Protein AF-A0A6B3L5R9-F1 (afdb_monomer_lite)

Sequence (125 aa):
MPRRRPAKDRDPRRSYGRSTKNMHDWREKVDNHTYRLIQAWRETGRWFYRTCEIPKGRAANEGFPRVWTDHDPADLSVTQLEVLREKIFGKYQRRRLPWEHVEEVDALITAAKERDAQTSSDEEE

pLDDT: mean 72.99, std 15.57, range [40.03, 90.12]

Organism: NCBI:txid2707525

Secondary structure (DSSP, 8-state):
---PPP-----TTS-TTS-GGGEEEEEEEEETTEEEEEEEEEETTEEEEEEEEEESSGGGTTT----EEEE-GGGS-HHHHHHHHHHHHHHHHTTSS-THHHHHHHHHHHHHHHHHHHHTTSS--

Foldseek 3Di:
DDDDDPPPDPDPPPPPPDDCLFKDWDWDDPDPFKIKIKIWGDDPNAIWIKIWIATHDCCNVPCPPGDIDIDHLLPDALVVLVVVLVVVVVCVVVVSDDPVVNVVSVVSSVSNVVVVVVVVVVPPD

Radius of gyration: 18.76 Å; chains: 1; bounding box: 46×42×56 Å

Structure (mmCIF, N/CA/C/O backbone):
data_AF-A0A6B3L5R9-F1
#
_entry.id   AF-A0A6B3L5R9-F1
#
loop_
_atom_site.group_PDB
_atom_site.id
_atom_site.type_symbol
_atom_site.label_atom_id
_atom_site.label_alt_id
_atom_site.label_comp_id
_atom_site.label_asym_id
_atom_site.label_entity_id
_atom_site.label_seq_id
_atom_site.pdbx_PDB_ins_code
_atom_site.Cartn_x
_atom_site.Cartn_y
_atom_site.Cartn_z
_atom_site.occupancy
_atom_site.B_iso_or_equiv
_atom_site.auth_seq_id
_atom_site.auth_comp_id
_atom_site.auth_asym_id
_atom_site.auth_atom_id
_atom_site.pdbx_PDB_model_num
ATOM 1 N N . MET A 1 1 ? -25.283 24.773 -38.391 1.00 44.66 1 MET A N 1
ATOM 2 C CA . MET A 1 1 ? -25.208 23.295 -38.312 1.00 44.66 1 MET A CA 1
ATOM 3 C C . MET A 1 1 ? -24.081 22.892 -37.364 1.00 44.66 1 MET A C 1
ATOM 5 O O . MET A 1 1 ? -22.940 23.238 -37.655 1.00 44.66 1 MET A O 1
ATOM 9 N N . PRO A 1 2 ? -24.348 22.246 -36.215 1.00 43.66 2 PRO A N 1
ATOM 10 C C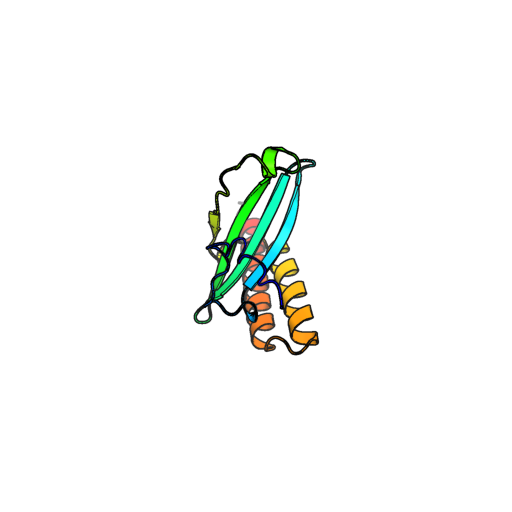A . PRO A 1 2 ? -23.291 21.884 -35.273 1.00 43.66 2 PRO A CA 1
ATOM 11 C C . PRO A 1 2 ? -22.540 20.636 -35.760 1.00 43.66 2 PRO A C 1
ATOM 13 O O . PRO A 1 2 ? -23.127 19.572 -35.957 1.00 43.66 2 PRO A O 1
ATOM 16 N N . ARG A 1 3 ? -21.226 20.770 -35.967 1.00 48.91 3 ARG A N 1
ATOM 17 C CA . ARG A 1 3 ? -20.333 19.667 -36.346 1.00 48.91 3 ARG A CA 1
ATOM 18 C C . ARG A 1 3 ? -20.195 18.699 -35.165 1.00 48.91 3 ARG A C 1
ATOM 20 O O . ARG A 1 3 ? -19.572 19.033 -34.159 1.00 48.91 3 ARG A O 1
ATOM 27 N N . ARG A 1 4 ? -20.778 17.500 -35.285 1.00 48.81 4 ARG A N 1
ATOM 28 C CA . ARG A 1 4 ? -20.563 16.390 -34.344 1.00 48.81 4 ARG A CA 1
ATOM 29 C C . ARG A 1 4 ? -19.084 15.993 -34.395 1.00 48.81 4 ARG A C 1
ATOM 31 O O . ARG A 1 4 ? -18.595 15.590 -35.446 1.00 48.81 4 ARG A O 1
ATOM 38 N N . ARG A 1 5 ? -18.360 16.147 -33.282 1.00 49.62 5 ARG A N 1
ATOM 39 C CA . ARG A 1 5 ? -16.981 15.650 -33.158 1.00 49.62 5 ARG A CA 1
ATOM 40 C C . ARG A 1 5 ? -16.995 14.114 -33.249 1.00 49.62 5 ARG A C 1
ATOM 42 O O . ARG A 1 5 ? -17.862 13.505 -32.622 1.00 49.62 5 ARG A O 1
ATOM 49 N N . PRO A 1 6 ? -16.067 13.484 -33.988 1.00 45.66 6 PRO A N 1
ATOM 50 C CA . PRO A 1 6 ? -15.963 12.031 -34.022 1.00 45.66 6 PRO A CA 1
ATOM 51 C C . PRO A 1 6 ? -15.551 11.509 -32.641 1.00 45.66 6 PRO A C 1
ATOM 53 O O . PRO A 1 6 ? -14.663 12.066 -31.992 1.00 45.66 6 PRO A O 1
ATOM 56 N N . ALA A 1 7 ? -16.232 10.454 -32.191 1.00 50.94 7 ALA A N 1
ATOM 57 C CA . ALA A 1 7 ? -15.955 9.737 -30.953 1.00 50.94 7 ALA A CA 1
ATOM 58 C C . ALA A 1 7 ? -14.588 9.045 -31.063 1.00 50.94 7 ALA A C 1
ATOM 60 O O . ALA A 1 7 ? -14.487 7.907 -31.507 1.00 50.94 7 ALA A O 1
ATOM 61 N N . LYS A 1 8 ? -13.526 9.775 -30.721 1.00 44.62 8 LYS A N 1
ATOM 62 C CA . LYS A 1 8 ? -12.16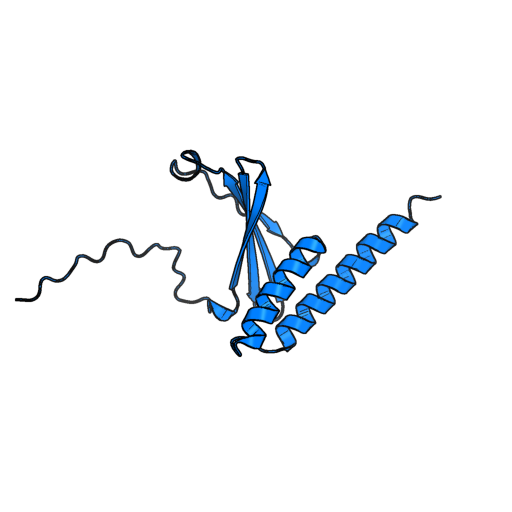0 9.261 -30.698 1.00 44.62 8 LYS A CA 1
ATOM 63 C C . LYS A 1 8 ? -11.963 8.461 -29.409 1.00 44.62 8 LYS A C 1
ATOM 65 O O . LYS A 1 8 ? -12.171 9.000 -28.324 1.00 44.62 8 LYS A O 1
ATOM 70 N N . ASP A 1 9 ? -11.621 7.188 -29.572 1.00 43.59 9 ASP A N 1
ATOM 71 C CA . ASP A 1 9 ? -11.016 6.309 -28.569 1.00 43.59 9 ASP A CA 1
ATOM 72 C C . ASP A 1 9 ? -11.715 6.259 -27.202 1.00 43.59 9 ASP A C 1
ATOM 74 O O . ASP A 1 9 ? -11.276 6.837 -26.204 1.00 43.59 9 ASP A O 1
ATOM 78 N N . ARG A 1 10 ? -12.790 5.464 -27.121 1.00 41.88 10 ARG A N 1
ATOM 79 C CA . ARG A 1 10 ? -13.130 4.811 -25.852 1.00 41.88 10 ARG A CA 1
ATOM 80 C C . ARG A 1 10 ? -12.044 3.774 -25.575 1.00 41.88 10 ARG A C 1
ATOM 82 O O . ARG A 1 10 ? -12.138 2.649 -26.049 1.00 41.88 10 ARG A O 1
ATOM 89 N N . ASP A 1 11 ? -11.021 4.180 -24.829 1.00 45.44 11 ASP A N 1
ATOM 90 C CA . ASP A 1 11 ? -10.035 3.267 -24.252 1.00 45.44 11 ASP A CA 1
ATOM 91 C C . ASP A 1 11 ? -10.786 2.115 -23.545 1.00 45.44 11 ASP A C 1
ATOM 93 O O . ASP A 1 11 ? -11.554 2.387 -22.611 1.00 45.44 11 ASP A O 1
ATOM 97 N N . PRO A 1 12 ? -10.605 0.846 -23.959 1.00 44.25 12 PRO A N 1
ATOM 98 C CA . PRO A 1 12 ? -11.266 -0.302 -23.336 1.00 44.25 12 PRO A CA 1
ATOM 99 C C . PRO A 1 12 ? -10.878 -0.487 -21.859 1.00 44.25 12 PRO A C 1
ATOM 101 O O . PRO A 1 12 ? -11.509 -1.264 -21.148 1.00 44.25 12 PRO A O 1
ATOM 104 N N . ARG A 1 13 ? -9.878 0.252 -21.358 1.00 47.59 13 ARG A N 1
ATOM 105 C CA . ARG A 1 13 ? -9.480 0.268 -19.943 1.00 47.59 13 ARG A CA 1
ATOM 106 C C . ARG A 1 13 ? -10.243 1.282 -19.097 1.00 47.59 13 ARG A C 1
ATOM 108 O O . ARG A 1 13 ? -10.056 1.314 -17.881 1.00 47.59 13 ARG A O 1
ATOM 115 N N . ARG A 1 14 ? -11.116 2.102 -19.691 1.00 44.25 14 ARG A N 1
ATOM 116 C CA . ARG A 1 14 ? -12.060 2.928 -18.932 1.00 44.25 14 ARG A CA 1
ATOM 117 C C . ARG A 1 14 ? -13.203 2.025 -18.475 1.00 44.25 14 ARG A C 1
ATOM 119 O O . ARG A 1 14 ? -14.276 2.011 -19.071 1.00 44.25 14 ARG A O 1
ATOM 126 N N . SER A 1 15 ? -12.935 1.229 -17.444 1.00 40.88 15 SER A N 1
ATOM 127 C CA . SER A 1 15 ? -13.912 0.369 -16.786 1.00 40.88 15 SER A CA 1
ATOM 128 C C . SER A 1 15 ? -15.068 1.217 -16.248 1.00 40.88 15 SER A C 1
ATOM 130 O O . SER A 1 15 ? -15.046 1.747 -15.139 1.00 40.88 15 SER A O 1
ATOM 132 N N . TYR A 1 16 ? -16.116 1.356 -17.055 1.00 40.03 16 TYR A N 1
ATOM 133 C CA . TYR A 1 16 ? -17.436 1.742 -16.583 1.00 40.03 16 TYR A CA 1
ATOM 134 C C . TYR A 1 16 ? -17.949 0.589 -15.707 1.00 40.03 16 TYR A C 1
ATOM 136 O O . TYR A 1 16 ? -18.572 -0.339 -16.206 1.00 40.03 16 TYR A O 1
ATOM 144 N N . GLY A 1 17 ? -17.597 0.596 -14.418 1.00 42.41 17 GLY A N 1
ATOM 145 C CA . GLY A 1 17 ? -18.088 -0.400 -13.460 1.00 42.41 17 GLY A CA 1
ATOM 146 C C . GLY A 1 17 ? -17.343 -0.471 -12.126 1.00 42.41 17 GLY A C 1
ATOM 147 O O . GLY A 1 17 ? -17.976 -0.724 -11.107 1.00 42.41 17 GLY A O 1
ATOM 148 N N . ARG A 1 18 ? -16.032 -0.186 -12.069 1.00 47.31 18 ARG A N 1
ATOM 149 C CA . ARG A 1 18 ? -15.325 -0.086 -10.777 1.00 47.31 18 ARG A CA 1
ATOM 150 C C . ARG A 1 18 ? -15.388 1.356 -10.288 1.00 47.31 18 ARG A C 1
ATOM 152 O O . ARG A 1 18 ? -14.877 2.258 -10.947 1.00 47.31 18 ARG A O 1
ATOM 159 N N . SER A 1 19 ? -16.027 1.585 -9.141 1.00 48.50 19 SER A N 1
ATOM 160 C CA . SER A 1 19 ? -16.042 2.897 -8.488 1.00 48.50 19 SER A CA 1
ATOM 161 C C . SER A 1 19 ? -14.603 3.390 -8.304 1.00 48.50 19 SER A C 1
ATOM 163 O O . SER A 1 19 ? -13.854 2.861 -7.484 1.00 48.50 19 SER A O 1
ATOM 165 N N . THR A 1 20 ? -14.209 4.424 -9.053 1.00 56.12 20 THR A N 1
ATOM 166 C CA . THR A 1 20 ? -12.881 5.072 -8.974 1.00 56.12 20 THR A CA 1
ATOM 167 C C . THR A 1 20 ? -12.571 5.625 -7.580 1.00 56.12 20 THR A C 1
ATOM 169 O O . THR A 1 20 ? -11.439 6.002 -7.283 1.00 56.12 20 THR A O 1
ATOM 172 N N . LYS A 1 21 ? -13.579 5.660 -6.704 1.00 61.97 21 LYS A N 1
ATOM 173 C CA . LYS A 1 21 ? -13.474 6.015 -5.293 1.00 61.97 21 LYS A CA 1
ATOM 174 C C . LYS A 1 21 ? -12.541 5.056 -4.541 1.00 61.97 21 LYS A C 1
ATOM 176 O O . LYS A 1 21 ? -11.686 5.541 -3.805 1.00 61.97 21 LYS A O 1
ATOM 181 N N . ASN A 1 22 ? -12.638 3.754 -4.829 1.00 70.62 22 ASN A N 1
ATOM 182 C CA . ASN A 1 22 ? -11.931 2.677 -4.124 1.00 70.62 22 ASN A CA 1
ATOM 183 C C . ASN A 1 22 ? -10.624 2.251 -4.802 1.00 70.62 22 ASN A C 1
ATOM 185 O O . ASN A 1 22 ? -9.993 1.314 -4.335 1.00 70.62 22 ASN A O 1
ATOM 189 N N . MET A 1 23 ? -10.237 2.894 -5.908 1.00 80.44 23 MET A N 1
ATOM 190 C CA . MET A 1 23 ? -8.988 2.613 -6.615 1.00 80.44 23 MET A CA 1
ATOM 191 C C . MET A 1 23 ? -8.001 3.763 -6.390 1.00 80.44 23 MET A C 1
ATOM 193 O O . MET A 1 23 ? -8.365 4.946 -6.425 1.00 80.44 23 MET A O 1
ATOM 197 N N . HIS A 1 24 ? -6.759 3.407 -6.099 1.00 82.69 24 HIS A N 1
ATOM 198 C CA . HIS A 1 24 ? -5.690 4.314 -5.714 1.00 82.69 24 HIS A CA 1
ATOM 199 C C . HIS A 1 24 ? -4.419 3.895 -6.434 1.00 82.69 24 HIS A C 1
ATOM 201 O O . HIS A 1 24 ? -3.860 2.849 -6.134 1.00 82.69 24 HIS A O 1
ATOM 207 N N . ASP A 1 25 ? -3.960 4.705 -7.377 1.00 84.44 25 ASP A N 1
ATOM 208 C CA . ASP A 1 25 ? -2.711 4.479 -8.085 1.00 84.44 25 ASP A CA 1
ATOM 209 C C . ASP A 1 25 ? -1.665 5.547 -7.746 1.00 84.44 25 ASP A C 1
ATOM 211 O O . ASP A 1 25 ? -1.966 6.725 -7.519 1.00 84.44 25 ASP A O 1
ATOM 215 N N . TRP A 1 26 ? -0.407 5.126 -7.667 1.00 84.31 26 TRP A N 1
ATOM 216 C CA . TRP A 1 26 ? 0.735 6.016 -7.502 1.00 84.31 26 TRP A CA 1
ATOM 217 C C . TRP A 1 26 ? 1.981 5.450 -8.156 1.00 84.31 26 TRP A C 1
ATOM 219 O O . TRP A 1 26 ? 2.041 4.280 -8.512 1.00 84.31 26 TRP A O 1
ATOM 229 N N . ARG A 1 27 ? 2.964 6.318 -8.380 1.00 83.75 27 ARG A N 1
ATOM 230 C CA . ARG A 1 27 ? 4.221 5.953 -9.025 1.00 83.75 27 ARG A CA 1
ATOM 231 C C . ARG A 1 27 ? 5.351 6.151 -8.039 1.00 83.75 27 ARG A C 1
ATOM 233 O O . ARG A 1 27 ? 5.487 7.239 -7.487 1.00 83.75 27 ARG A O 1
ATOM 240 N N . GLU A 1 28 ? 6.164 5.125 -7.890 1.00 82.00 28 GLU A N 1
ATOM 241 C CA . GLU A 1 28 ? 7.432 5.165 -7.179 1.00 82.00 28 GLU A CA 1
ATOM 242 C C . GLU A 1 28 ? 8.571 5.205 -8.190 1.00 82.00 28 GLU A C 1
ATOM 244 O O . GLU A 1 28 ? 8.513 4.578 -9.250 1.00 82.00 28 GLU A O 1
ATOM 249 N N . LYS A 1 29 ? 9.602 5.997 -7.897 1.00 81.25 29 LYS A N 1
ATOM 250 C CA . LYS A 1 29 ? 10.823 6.017 -8.698 1.00 81.25 29 LYS A CA 1
ATOM 251 C C . LYS A 1 29 ? 11.724 4.910 -8.157 1.00 81.25 29 LYS A C 1
ATOM 253 O O . LYS A 1 29 ? 12.235 5.052 -7.055 1.00 81.25 29 LYS A O 1
ATOM 258 N N . VAL A 1 30 ? 11.888 3.834 -8.921 1.00 78.38 30 VAL A N 1
ATOM 259 C CA . VAL A 1 30 ? 12.803 2.740 -8.557 1.00 78.38 30 VAL A CA 1
ATOM 260 C C . VAL A 1 30 ? 14.201 3.041 -9.081 1.00 78.38 30 VAL A C 1
ATOM 262 O O . VAL A 1 30 ? 15.175 2.854 -8.367 1.00 78.38 30 VAL A O 1
ATOM 265 N N . ASP A 1 31 ? 14.297 3.591 -10.295 1.00 78.25 31 ASP A N 1
ATOM 266 C CA . ASP A 1 31 ? 15.573 3.951 -10.914 1.00 78.25 31 ASP A CA 1
ATOM 267 C C . ASP A 1 31 ? 15.447 5.234 -11.764 1.00 78.25 31 ASP A C 1
ATOM 269 O O . ASP A 1 31 ? 14.354 5.763 -11.999 1.00 78.25 31 ASP A O 1
ATOM 273 N N . ASN A 1 32 ? 16.568 5.783 -12.237 1.00 69.38 32 ASN A N 1
ATOM 274 C CA . ASN A 1 32 ? 16.620 6.994 -13.055 1.00 69.38 32 ASN A CA 1
ATOM 275 C C . ASN A 1 32 ? 15.781 6.890 -14.334 1.00 69.38 32 ASN A C 1
ATOM 277 O O . ASN A 1 32 ? 15.236 7.906 -14.794 1.00 69.38 32 ASN A O 1
ATOM 281 N N . HIS A 1 33 ? 15.620 5.665 -14.840 1.00 71.00 33 HIS A N 1
ATOM 282 C CA . HIS A 1 33 ? 14.859 5.347 -16.039 1.00 71.00 33 HIS A CA 1
ATOM 283 C C . HIS A 1 33 ? 13.682 4.389 -15.808 1.00 71.00 33 HIS A C 1
ATOM 285 O O . HIS A 1 33 ? 13.072 3.986 -16.791 1.00 71.00 33 HIS A O 1
ATOM 291 N N . THR A 1 34 ? 13.299 4.073 -14.565 1.00 77.50 34 THR A N 1
ATOM 292 C CA . THR A 1 34 ? 12.197 3.129 -14.294 1.00 77.50 34 THR A CA 1
ATOM 293 C C . THR A 1 34 ? 11.310 3.612 -13.152 1.00 77.50 34 THR A C 1
ATOM 295 O O . THR A 1 34 ? 11.777 3.961 -12.065 1.00 77.50 34 THR A O 1
ATOM 298 N N . TYR A 1 35 ? 10.003 3.618 -13.400 1.00 82.44 35 TYR A N 1
ATOM 299 C CA . TYR A 1 35 ? 8.975 3.857 -12.396 1.00 82.44 35 TYR A CA 1
ATOM 300 C C . TYR A 1 35 ? 8.247 2.560 -12.077 1.00 82.44 35 TYR A C 1
ATOM 302 O O . TYR A 1 35 ? 7.898 1.805 -12.977 1.00 82.44 35 TYR A O 1
ATOM 310 N N . ARG A 1 36 ? 7.922 2.345 -10.810 1.00 83.88 36 ARG A N 1
ATOM 311 C CA . ARG A 1 36 ? 6.985 1.310 -10.385 1.00 83.88 36 ARG A CA 1
ATOM 312 C C . ARG A 1 36 ? 5.626 1.956 -10.172 1.00 83.88 36 ARG A C 1
ATOM 314 O O . ARG A 1 36 ? 5.458 2.812 -9.310 1.00 83.88 36 ARG A O 1
ATOM 321 N N . LEU A 1 37 ? 4.664 1.612 -11.017 1.00 84.00 37 LEU A N 1
ATOM 322 C CA . LEU A 1 37 ? 3.268 1.981 -10.844 1.00 84.00 37 LEU A CA 1
ATOM 323 C C . LEU A 1 37 ? 2.638 0.989 -9.878 1.00 84.00 37 LEU A C 1
ATOM 325 O O . LEU A 1 37 ? 2.576 -0.201 -10.164 1.00 84.00 37 LEU A O 1
ATOM 329 N N . ILE A 1 38 ? 2.149 1.489 -8.759 1.00 85.75 38 ILE A N 1
ATOM 330 C CA . ILE A 1 38 ? 1.450 0.701 -7.757 1.00 85.75 38 ILE A CA 1
ATOM 331 C C . ILE A 1 38 ? -0.013 1.085 -7.833 1.00 85.75 38 ILE A C 1
ATOM 333 O O . ILE A 1 38 ? -0.356 2.265 -7.945 1.00 85.75 38 ILE A O 1
ATOM 337 N N . GLN A 1 39 ? -0.879 0.086 -7.809 1.00 86.19 39 GLN A N 1
ATOM 338 C CA . GLN A 1 39 ? -2.308 0.282 -7.747 1.00 86.19 39 GLN A CA 1
ATOM 339 C C . GLN A 1 39 ? -2.892 -0.565 -6.627 1.00 86.19 39 GLN A C 1
ATOM 341 O O . GLN A 1 39 ? -2.801 -1.787 -6.654 1.00 86.19 39 GLN A O 1
ATOM 346 N N . ALA A 1 40 ? -3.533 0.112 -5.685 1.00 86.38 40 ALA A N 1
ATOM 347 C CA . ALA A 1 40 ? -4.315 -0.485 -4.622 1.00 86.38 40 ALA A CA 1
ATOM 348 C C . ALA A 1 40 ? -5.803 -0.294 -4.913 1.00 86.38 40 ALA A C 1
ATOM 350 O O . ALA A 1 40 ? -6.236 0.786 -5.338 1.00 86.38 40 ALA A O 1
ATOM 351 N N . TRP A 1 41 ? -6.608 -1.320 -4.671 1.00 86.25 41 TRP A N 1
ATOM 352 C CA . TRP A 1 41 ? -8.055 -1.181 -4.674 1.00 86.25 41 TRP A CA 1
ATOM 353 C C . TRP A 1 41 ? -8.708 -2.005 -3.579 1.00 86.25 41 TRP A C 1
ATOM 355 O O . TRP A 1 41 ? -8.179 -3.023 -3.149 1.00 86.25 41 TRP A O 1
ATOM 365 N N . ARG A 1 42 ? -9.884 -1.554 -3.146 1.00 82.31 42 ARG A N 1
ATOM 366 C CA . ARG A 1 42 ? -10.706 -2.270 -2.171 1.00 82.31 42 ARG A CA 1
ATOM 367 C C . ARG A 1 42 ? -11.886 -2.942 -2.858 1.00 82.31 42 ARG A C 1
ATOM 369 O O . ARG A 1 42 ? -12.683 -2.272 -3.524 1.00 82.31 42 ARG A O 1
ATOM 376 N N . GLU A 1 43 ? -12.021 -4.245 -2.658 1.00 81.69 43 GLU A N 1
ATOM 377 C CA . GLU A 1 43 ? -13.097 -5.077 -3.196 1.00 81.69 43 GLU A CA 1
ATOM 378 C C . GLU A 1 43 ? -13.595 -6.027 -2.098 1.00 81.69 43 GLU A C 1
ATOM 380 O O . GLU A 1 43 ? -12.808 -6.673 -1.417 1.00 81.69 43 GLU A O 1
ATOM 385 N N . THR A 1 44 ? -14.911 -6.044 -1.858 1.00 75.75 44 THR A N 1
ATOM 386 C CA . THR A 1 44 ? -15.567 -6.933 -0.871 1.00 75.75 44 THR A CA 1
ATOM 387 C C . THR A 1 44 ? -14.919 -6.921 0.529 1.00 75.75 44 THR A C 1
ATOM 389 O O . THR A 1 44 ? -14.777 -7.952 1.174 1.00 75.75 44 THR A O 1
ATOM 392 N N . GLY A 1 45 ? -14.495 -5.743 1.004 1.00 77.00 45 GLY A N 1
ATOM 393 C CA . GLY A 1 45 ? -13.881 -5.584 2.332 1.00 77.00 45 GLY A CA 1
ATOM 394 C C . GLY A 1 45 ? -12.423 -6.042 2.431 1.00 77.00 45 GLY A C 1
ATOM 395 O O . GLY A 1 45 ? -11.872 -6.062 3.524 1.00 77.00 45 GLY A O 1
ATOM 396 N N . ARG A 1 46 ? -11.788 -6.393 1.308 1.00 79.75 46 ARG A N 1
ATOM 397 C CA . ARG A 1 46 ? -10.360 -6.712 1.238 1.00 79.75 46 ARG A CA 1
ATOM 398 C C . ARG A 1 46 ? -9.633 -5.715 0.354 1.00 79.75 46 ARG A C 1
ATOM 400 O O . ARG A 1 46 ? -10.188 -5.209 -0.627 1.00 79.75 46 ARG A O 1
ATOM 407 N N . TRP A 1 47 ? -8.391 -5.434 0.720 1.00 83.31 47 TRP A N 1
ATOM 408 C CA . TRP A 1 47 ? -7.472 -4.696 -0.129 1.00 83.31 47 TRP A CA 1
ATOM 409 C C . TRP A 1 47 ? -6.836 -5.647 -1.134 1.00 83.31 47 TRP A C 1
ATOM 411 O O . TRP A 1 47 ? -6.689 -6.835 -0.878 1.00 83.31 47 TRP A O 1
ATOM 421 N N . PHE A 1 48 ? -6.507 -5.118 -2.298 1.00 84.62 48 PHE A N 1
ATOM 422 C CA . PHE A 1 48 ? -5.801 -5.817 -3.353 1.00 84.62 48 PHE A CA 1
ATOM 423 C C . PHE A 1 48 ? -4.781 -4.865 -3.938 1.00 84.62 48 PHE A C 1
ATOM 425 O O . PHE A 1 48 ? -5.039 -3.659 -4.060 1.00 84.62 48 PHE A O 1
ATOM 432 N N . TYR A 1 49 ? -3.639 -5.416 -4.320 1.00 85.88 49 TYR A N 1
ATOM 433 C CA . TYR A 1 49 ? -2.524 -4.639 -4.809 1.00 85.88 49 TYR A CA 1
ATOM 434 C C . TYR A 1 49 ? -1.990 -5.243 -6.080 1.00 85.88 49 TYR A C 1
ATOM 436 O O . TYR A 1 49 ? -1.942 -6.455 -6.259 1.00 85.88 49 TYR A O 1
ATOM 444 N N . ARG A 1 50 ? -1.561 -4.362 -6.970 1.00 86.19 50 ARG A N 1
ATOM 445 C CA . ARG A 1 50 ? -0.805 -4.759 -8.138 1.00 86.19 50 ARG A CA 1
ATOM 446 C C . ARG A 1 50 ? 0.252 -3.737 -8.455 1.00 86.19 50 ARG A C 1
ATOM 448 O O . ARG A 1 50 ? 0.020 -2.528 -8.361 1.00 86.19 50 ARG A O 1
ATOM 455 N N . THR A 1 51 ? 1.405 -4.223 -8.867 1.00 83.75 51 THR A N 1
ATOM 456 C CA . THR A 1 51 ? 2.521 -3.387 -9.283 1.00 83.75 51 THR A CA 1
ATOM 457 C C . THR A 1 51 ? 2.824 -3.634 -10.745 1.00 83.75 51 THR A C 1
ATOM 459 O O . THR A 1 51 ? 2.774 -4.765 -11.210 1.00 83.75 51 THR A O 1
ATOM 462 N N . CYS A 1 52 ? 3.169 -2.584 -11.468 1.00 81.25 52 CYS A N 1
ATOM 463 C CA . CYS A 1 52 ? 3.640 -2.659 -12.839 1.00 81.25 52 CYS A CA 1
ATOM 464 C C . CYS A 1 52 ? 4.887 -1.799 -12.956 1.00 81.25 52 CYS A C 1
ATOM 466 O O . CYS A 1 52 ? 4.866 -0.616 -12.618 1.00 81.25 52 CYS A O 1
ATOM 468 N N . GLU A 1 53 ? 5.966 -2.366 -13.472 1.00 81.25 53 GLU A N 1
ATOM 469 C CA . GLU A 1 53 ? 7.155 -1.587 -13.795 1.00 81.25 53 GLU A CA 1
ATOM 470 C C . GLU A 1 53 ? 6.979 -0.921 -15.159 1.00 81.25 53 GLU A C 1
ATOM 472 O O . GLU A 1 53 ? 6.450 -1.504 -16.107 1.00 81.25 53 GLU A O 1
ATOM 477 N N . ILE A 1 54 ? 7.345 0.354 -15.233 1.00 77.25 54 ILE A N 1
ATOM 478 C CA . ILE A 1 54 ? 7.169 1.204 -16.402 1.00 77.25 54 ILE A CA 1
ATOM 479 C C . ILE A 1 54 ? 8.498 1.911 -16.668 1.00 77.25 54 ILE A C 1
ATOM 481 O O . ILE A 1 54 ? 8.925 2.734 -15.849 1.00 77.25 54 ILE A O 1
ATOM 485 N N . PRO A 1 55 ? 9.143 1.666 -17.819 1.00 74.50 55 PRO A N 1
ATOM 486 C CA . PRO A 1 55 ? 10.328 2.417 -18.197 1.00 74.50 55 PRO A CA 1
ATOM 487 C C . PRO A 1 55 ? 9.971 3.888 -18.462 1.00 74.50 55 PRO A C 1
ATOM 489 O O . PRO A 1 55 ? 8.891 4.229 -18.942 1.00 74.50 55 PRO A O 1
ATOM 492 N N . LYS A 1 56 ? 10.892 4.793 -18.155 1.00 66.44 56 LYS A N 1
ATOM 493 C CA . LYS A 1 56 ? 10.813 6.234 -18.398 1.00 66.44 56 LYS A CA 1
ATOM 494 C C . LYS A 1 56 ? 11.440 6.546 -19.754 1.00 66.44 56 LYS A C 1
ATOM 496 O O . LYS A 1 56 ? 12.617 6.282 -19.971 1.00 66.44 56 LYS A O 1
ATOM 501 N N . GLY A 1 57 ? 10.686 7.197 -20.639 1.00 64.25 57 GLY A N 1
ATOM 502 C CA . GLY A 1 57 ? 11.187 7.693 -21.927 1.00 64.25 57 GLY A CA 1
ATOM 503 C C . GLY A 1 57 ? 10.427 7.125 -23.124 1.00 64.25 57 GLY A C 1
ATOM 504 O O . GLY A 1 57 ? 9.276 6.714 -22.985 1.00 64.25 57 GLY A O 1
ATOM 505 N N . ARG A 1 58 ? 11.058 7.109 -24.310 1.00 52.44 58 ARG A N 1
ATOM 506 C CA . ARG A 1 58 ? 10.430 6.615 -25.556 1.00 52.44 58 ARG A CA 1
ATOM 507 C C . ARG A 1 58 ? 9.987 5.150 -25.472 1.00 52.44 58 ARG A C 1
ATOM 509 O O . ARG A 1 58 ? 8.961 4.819 -26.052 1.00 52.44 58 ARG A O 1
ATOM 516 N N . ALA A 1 59 ? 10.672 4.330 -24.673 1.00 53.44 59 ALA A N 1
ATOM 517 C CA . ALA A 1 59 ? 10.302 2.935 -24.424 1.00 53.44 59 ALA A CA 1
ATOM 518 C C . ALA A 1 59 ? 8.891 2.778 -23.817 1.00 53.44 59 ALA A C 1
ATOM 520 O O . ALA A 1 59 ? 8.220 1.787 -24.080 1.00 53.44 59 ALA A O 1
ATOM 521 N N . ALA A 1 60 ? 8.385 3.773 -23.072 1.00 55.25 60 ALA A N 1
ATOM 522 C CA . ALA A 1 60 ? 7.007 3.764 -22.569 1.00 55.25 60 ALA A CA 1
ATOM 523 C C . ALA A 1 60 ? 5.952 3.904 -23.685 1.00 55.25 60 ALA A C 1
ATOM 525 O O . ALA A 1 60 ? 4.811 3.475 -23.507 1.00 55.25 60 ALA A O 1
ATOM 526 N N . ASN A 1 61 ? 6.321 4.534 -24.808 1.00 52.31 61 ASN A N 1
ATOM 527 C CA . ASN A 1 61 ? 5.448 4.770 -25.961 1.00 52.31 61 ASN A CA 1
ATOM 528 C C . ASN A 1 61 ? 5.488 3.623 -26.984 1.00 52.31 61 ASN A C 1
ATOM 530 O O . ASN A 1 61 ? 4.524 3.461 -27.724 1.00 52.31 61 ASN A O 1
ATOM 534 N N . GLU A 1 62 ? 6.545 2.806 -27.009 1.00 56.00 62 GLU A N 1
ATOM 535 C CA . GLU A 1 62 ? 6.730 1.705 -27.976 1.00 56.00 62 GLU A CA 1
ATOM 536 C C . GLU A 1 62 ? 6.045 0.387 -27.569 1.00 56.00 62 GLU A C 1
ATOM 538 O O . GLU A 1 62 ? 6.459 -0.698 -27.959 1.00 56.00 62 GLU A O 1
ATOM 543 N N . GLY A 1 63 ? 4.948 0.459 -26.811 1.00 54.62 63 GLY A N 1
ATOM 544 C CA . GLY A 1 63 ? 4.135 -0.728 -26.530 1.00 54.62 63 GLY A CA 1
ATOM 545 C C . GLY A 1 63 ? 4.781 -1.711 -25.554 1.00 54.62 63 GLY A C 1
ATOM 546 O O . GLY A 1 63 ? 4.502 -2.905 -25.633 1.00 54.62 63 GLY A O 1
ATOM 547 N N . PHE A 1 64 ? 5.606 -1.219 -24.621 1.00 59.56 64 PHE A N 1
ATOM 548 C CA . PHE A 1 64 ? 6.159 -2.051 -23.553 1.00 59.56 64 PHE A CA 1
ATOM 549 C C . PHE A 1 64 ? 5.026 -2.830 -22.859 1.00 59.56 64 PHE A C 1
ATOM 551 O O . PHE A 1 64 ? 4.038 -2.208 -22.432 1.00 59.56 64 PHE A O 1
ATOM 558 N N . PRO A 1 65 ? 5.120 -4.170 -22.763 1.00 61.41 65 PRO A N 1
ATOM 559 C CA . PRO A 1 65 ? 4.091 -4.963 -22.117 1.00 61.41 65 PRO A CA 1
ATOM 560 C C . PRO A 1 65 ? 4.021 -4.537 -20.653 1.00 61.41 65 PRO A C 1
ATOM 562 O O . PRO A 1 65 ? 4.982 -4.659 -19.898 1.00 61.41 65 PRO A O 1
ATOM 565 N N . ARG A 1 66 ? 2.875 -3.980 -20.254 1.00 69.12 66 ARG A N 1
ATOM 566 C CA . ARG A 1 66 ? 2.596 -3.672 -18.851 1.00 69.12 66 ARG A CA 1
ATOM 567 C C . ARG A 1 66 ? 2.353 -4.987 -18.134 1.00 69.12 66 ARG A C 1
ATOM 569 O O . ARG A 1 66 ? 1.223 -5.477 -18.122 1.00 69.12 66 ARG A O 1
ATOM 576 N N . VAL A 1 67 ? 3.421 -5.567 -17.604 1.00 76.88 67 VAL A N 1
ATOM 577 C CA . VAL A 1 67 ? 3.336 -6.755 -16.765 1.00 76.88 67 VAL A CA 1
ATOM 578 C C . VAL A 1 67 ? 2.869 -6.290 -15.395 1.00 76.88 67 VAL A C 1
ATOM 580 O O . VAL A 1 67 ? 3.586 -5.592 -14.680 1.00 76.88 67 VAL A O 1
ATOM 583 N N . TRP A 1 68 ? 1.616 -6.606 -15.089 1.00 79.75 68 TRP A N 1
ATOM 584 C CA . TRP A 1 68 ? 1.062 -6.406 -13.762 1.00 79.75 68 TRP A CA 1
ATOM 585 C C . TRP A 1 68 ? 1.365 -7.644 -12.937 1.00 79.75 68 TRP A C 1
ATOM 587 O O . TRP A 1 68 ? 1.021 -8.752 -13.340 1.00 79.75 68 TRP A O 1
ATOM 597 N N . THR A 1 69 ? 1.992 -7.428 -11.795 1.00 82.19 69 THR A N 1
ATOM 598 C CA . THR A 1 69 ? 2.158 -8.437 -10.759 1.00 82.19 69 THR A CA 1
ATOM 599 C C . THR A 1 69 ? 1.131 -8.133 -9.688 1.00 82.19 69 THR A C 1
ATOM 601 O O . THR A 1 69 ? 1.174 -7.049 -9.099 1.00 82.19 69 THR A O 1
ATOM 604 N N . ASP A 1 70 ? 0.184 -9.042 -9.491 1.00 82.50 70 ASP A N 1
ATOM 605 C CA . ASP A 1 70 ? -0.759 -8.968 -8.381 1.00 82.50 70 ASP A CA 1
ATOM 606 C C . ASP A 1 70 ? -0.051 -9.461 -7.114 1.00 82.50 70 ASP A C 1
ATOM 608 O O . ASP A 1 70 ? 0.669 -10.458 -7.151 1.00 82.50 70 ASP A O 1
ATOM 612 N N . HIS A 1 71 ? -0.233 -8.736 -6.015 1.00 78.19 71 HIS A N 1
ATOM 613 C CA . HIS A 1 71 ? 0.360 -9.040 -4.714 1.00 78.19 71 HIS A CA 1
ATOM 614 C C . HIS A 1 71 ? -0.744 -9.183 -3.677 1.00 78.19 71 HIS A C 1
ATOM 616 O O . HIS A 1 71 ? -1.756 -8.468 -3.730 1.00 78.19 71 HIS A O 1
ATOM 622 N N . ASP A 1 72 ? -0.537 -10.082 -2.720 1.00 75.44 72 ASP A N 1
ATOM 623 C CA . ASP A 1 72 ? -1.379 -10.129 -1.532 1.00 75.44 72 ASP A CA 1
ATOM 624 C C . ASP A 1 72 ? -1.121 -8.863 -0.689 1.00 75.44 72 ASP A C 1
ATOM 626 O O . ASP A 1 72 ? 0.025 -8.417 -0.604 1.00 75.44 72 ASP A O 1
ATOM 630 N N . PRO A 1 73 ? -2.142 -8.245 -0.063 1.00 69.94 73 PRO A N 1
ATOM 631 C CA . PRO A 1 73 ? -1.962 -7.198 0.947 1.00 69.94 73 PRO A CA 1
ATOM 632 C C . PRO A 1 73 ? -0.891 -7.483 1.991 1.00 69.94 73 PRO A C 1
ATOM 634 O O . PRO A 1 73 ? -0.251 -6.549 2.474 1.00 69.94 73 PRO A O 1
ATOM 637 N N . ALA A 1 74 ? -0.719 -8.755 2.348 1.00 68.06 74 ALA A N 1
ATOM 638 C CA . ALA A 1 74 ? 0.311 -9.175 3.276 1.00 68.06 74 ALA A CA 1
ATOM 639 C C . ALA A 1 74 ? 1.724 -8.958 2.706 1.00 68.06 74 ALA A C 1
ATOM 641 O O . ALA A 1 74 ? 2.638 -8.667 3.465 1.00 68.06 74 ALA A O 1
ATOM 642 N N . ASP A 1 75 ? 1.942 -9.017 1.399 1.00 69.44 75 ASP A N 1
ATOM 643 C CA . ASP A 1 75 ? 3.294 -8.972 0.825 1.00 69.44 75 ASP A CA 1
ATOM 644 C C . ASP A 1 75 ? 3.820 -7.547 0.595 1.00 69.44 75 ASP A C 1
ATOM 646 O O . ASP A 1 75 ? 4.934 -7.352 0.103 1.00 69.44 75 ASP A O 1
ATOM 650 N N . LEU A 1 76 ? 3.038 -6.520 0.944 1.00 74.00 76 LEU A N 1
ATOM 651 C CA . LEU A 1 76 ? 3.481 -5.139 0.795 1.00 74.00 76 LEU A CA 1
ATOM 652 C C . LEU A 1 76 ? 4.432 -4.719 1.901 1.00 74.00 76 LEU A C 1
ATOM 654 O O . LEU A 1 76 ? 4.188 -4.938 3.087 1.00 74.00 76 LEU A O 1
ATOM 658 N N . SER A 1 77 ? 5.465 -3.988 1.490 1.00 80.81 77 SER A N 1
ATOM 659 C CA . SER A 1 77 ? 6.355 -3.333 2.432 1.00 80.81 77 SER A CA 1
ATOM 660 C C . SER A 1 77 ? 5.610 -2.273 3.241 1.00 80.81 77 SER A C 1
ATOM 662 O O . SER A 1 77 ? 4.716 -1.575 2.743 1.00 80.81 77 SER A O 1
ATOM 664 N N . VAL A 1 78 ? 6.043 -2.097 4.489 1.00 84.00 78 VAL A N 1
ATOM 665 C CA . VAL A 1 78 ? 5.529 -1.068 5.400 1.00 84.00 78 VAL A CA 1
ATOM 666 C C . VAL A 1 78 ? 5.524 0.312 4.734 1.00 84.00 78 VAL A C 1
ATOM 668 O O . VAL A 1 78 ? 4.529 1.031 4.806 1.00 84.00 78 VAL A O 1
ATOM 671 N N . THR A 1 79 ? 6.586 0.659 4.001 1.00 83.75 79 THR A N 1
ATOM 672 C CA . THR A 1 79 ? 6.701 1.945 3.296 1.00 83.75 79 THR A CA 1
ATOM 673 C C . THR A 1 79 ? 5.577 2.157 2.279 1.00 83.75 79 THR A C 1
ATOM 675 O O . THR A 1 79 ? 5.015 3.248 2.190 1.00 83.75 79 THR A O 1
ATOM 678 N N . GLN A 1 80 ? 5.207 1.124 1.517 1.00 83.06 80 GLN A N 1
ATOM 679 C CA . GLN A 1 80 ? 4.133 1.231 0.527 1.00 83.06 80 GLN A CA 1
ATOM 680 C C . GLN A 1 80 ? 2.759 1.367 1.187 1.00 83.06 80 GLN A C 1
ATOM 682 O O . GLN A 1 80 ? 1.908 2.122 0.702 1.00 83.06 80 GLN A O 1
ATOM 687 N N . LEU A 1 81 ? 2.547 0.677 2.309 1.00 85.19 81 LEU A N 1
ATOM 688 C CA . LEU A 1 81 ? 1.322 0.791 3.096 1.00 85.19 81 LEU A CA 1
ATOM 689 C C . LEU A 1 81 ? 1.182 2.184 3.731 1.00 85.19 81 LEU A C 1
ATOM 691 O O . LEU A 1 81 ? 0.093 2.758 3.703 1.00 85.19 81 LEU A O 1
ATOM 695 N N . GLU A 1 82 ? 2.273 2.784 4.210 1.00 88.31 82 GLU A N 1
ATOM 696 C CA . GLU A 1 82 ? 2.280 4.156 4.740 1.00 88.31 82 GLU A CA 1
ATOM 697 C C . GLU A 1 82 ? 1.917 5.195 3.661 1.00 88.31 82 GLU A C 1
ATOM 699 O O . GLU A 1 82 ? 1.087 6.081 3.897 1.00 88.31 82 GLU A O 1
ATOM 704 N N . VAL A 1 83 ? 2.440 5.046 2.436 1.00 88.75 83 VAL A N 1
ATOM 705 C CA . VAL A 1 83 ? 2.062 5.901 1.292 1.00 88.75 83 VAL A CA 1
ATOM 706 C C . VAL A 1 83 ? 0.585 5.726 0.926 1.00 88.75 83 VAL A C 1
ATOM 708 O O . VAL A 1 83 ? -0.111 6.701 0.606 1.00 88.75 83 VAL A O 1
ATOM 711 N N . LEU A 1 84 ? 0.072 4.492 0.967 1.00 86.38 84 LEU A N 1
ATOM 712 C CA . LEU A 1 84 ? -1.349 4.238 0.743 1.00 86.38 84 LEU A CA 1
ATOM 713 C C . LEU A 1 84 ? -2.202 4.933 1.812 1.00 86.38 84 LEU A C 1
ATOM 715 O O . LEU A 1 84 ? -3.179 5.609 1.467 1.00 86.38 84 LEU A O 1
ATOM 719 N N . ARG A 1 85 ? -1.820 4.800 3.085 1.00 89.25 85 ARG A N 1
ATOM 720 C CA . ARG A 1 85 ? -2.503 5.424 4.219 1.00 89.25 85 ARG A CA 1
ATOM 721 C C . ARG A 1 85 ? -2.611 6.930 4.034 1.00 89.25 85 ARG A C 1
ATOM 723 O O . ARG A 1 85 ? -3.706 7.474 4.156 1.00 89.25 85 ARG A O 1
ATOM 730 N N . GLU A 1 86 ? -1.527 7.608 3.661 1.00 90.06 86 GLU A N 1
ATOM 731 C CA . GLU A 1 86 ? -1.539 9.054 3.408 1.00 90.06 86 GLU A CA 1
ATOM 732 C C . GLU A 1 86 ? -2.540 9.436 2.301 1.00 90.06 86 GLU A C 1
ATOM 734 O O . GLU A 1 86 ? -3.335 10.373 2.440 1.00 90.06 86 GLU A O 1
ATOM 739 N N . LYS A 1 87 ? -2.579 8.665 1.209 1.00 86.00 87 LYS A N 1
ATOM 740 C CA . LYS A 1 87 ? -3.515 8.903 0.097 1.00 86.00 87 LYS A CA 1
ATOM 741 C C . LYS A 1 87 ? -4.969 8.698 0.503 1.00 86.00 87 LYS A C 1
ATOM 743 O O . LYS A 1 87 ? -5.833 9.464 0.060 1.00 86.00 87 LYS A O 1
ATOM 748 N N . ILE A 1 88 ? -5.259 7.668 1.295 1.00 86.75 88 ILE A N 1
ATOM 749 C CA . ILE A 1 88 ? -6.608 7.407 1.814 1.00 86.75 88 ILE A CA 1
ATOM 750 C C . ILE A 1 88 ? -6.992 8.499 2.802 1.00 86.75 88 ILE A C 1
ATOM 752 O O . ILE A 1 88 ? -8.066 9.081 2.656 1.00 86.75 88 ILE A O 1
ATOM 756 N N . PHE A 1 89 ? -6.099 8.859 3.721 1.00 88.44 89 PHE A N 1
ATOM 757 C CA . PHE A 1 89 ? -6.308 9.928 4.688 1.00 88.44 89 PHE A CA 1
ATOM 758 C C . PHE A 1 89 ? -6.634 11.258 3.997 1.00 88.44 89 PHE A C 1
ATOM 760 O O . PHE A 1 89 ? -7.628 11.906 4.321 1.00 88.44 89 PHE A O 1
ATOM 767 N N . GLY A 1 90 ? -5.905 11.617 2.936 1.00 88.62 90 GLY A N 1
ATOM 768 C CA . GLY A 1 90 ? -6.211 12.806 2.137 1.00 88.62 90 GLY A CA 1
ATOM 769 C C . GLY A 1 90 ? -7.551 12.732 1.384 1.00 88.62 90 GLY A C 1
ATOM 770 O O . GLY A 1 90 ? -8.151 13.764 1.061 1.00 88.62 90 GLY A O 1
ATOM 771 N N . LYS A 1 91 ? -8.062 11.535 1.062 1.00 85.38 91 LYS A N 1
ATOM 772 C CA . LYS A 1 91 ? -9.426 11.363 0.522 1.00 85.38 91 LYS A CA 1
ATOM 773 C C . LYS A 1 91 ? -10.482 11.425 1.634 1.00 85.38 91 LYS A C 1
ATOM 775 O O . LYS A 1 91 ? -11.530 12.034 1.409 1.00 85.38 91 LYS A O 1
ATOM 780 N N . TYR A 1 92 ? -10.202 10.863 2.808 1.00 87.06 92 TYR A N 1
ATOM 781 C CA . TYR A 1 92 ? -11.038 10.956 4.004 1.00 87.06 92 TYR A CA 1
ATOM 782 C C . TYR A 1 92 ? -11.226 12.413 4.446 1.00 87.06 92 TYR A C 1
ATOM 784 O O . TYR A 1 92 ? -12.360 12.863 4.581 1.00 87.06 92 TYR A O 1
ATOM 792 N N . GLN A 1 93 ? -10.146 13.199 4.529 1.00 89.25 93 GLN A N 1
ATOM 793 C CA . GLN A 1 93 ? -10.203 14.633 4.847 1.00 89.25 93 GLN A CA 1
ATOM 794 C C . GLN A 1 93 ? -11.112 15.413 3.886 1.00 89.25 93 GLN A C 1
ATOM 796 O O . GLN A 1 93 ? -11.839 16.318 4.285 1.00 89.25 93 GLN A O 1
ATOM 801 N N . ARG A 1 94 ? -11.134 15.020 2.607 1.00 86.94 94 ARG A N 1
ATOM 802 C CA . ARG A 1 94 ? -12.028 15.591 1.585 1.00 86.94 94 ARG A CA 1
ATOM 803 C C . ARG A 1 94 ? -13.443 14.995 1.605 1.00 86.94 94 ARG A C 1
ATOM 805 O O . ARG A 1 94 ? -14.198 15.216 0.659 1.00 86.94 94 ARG A O 1
ATOM 812 N N . ARG A 1 95 ? -13.793 14.221 2.640 1.00 84.06 95 ARG A N 1
ATOM 813 C CA . ARG A 1 95 ? -15.060 13.486 2.824 1.00 84.06 95 ARG A CA 1
ATOM 814 C C . ARG A 1 95 ? -15.404 12.561 1.654 1.00 84.06 95 ARG A C 1
ATOM 816 O O . ARG A 1 95 ? -16.568 12.304 1.352 1.00 84.06 95 ARG A O 1
ATOM 823 N N . ARG A 1 96 ? -14.377 12.071 0.954 1.00 82.12 96 ARG A N 1
ATOM 824 C CA . ARG A 1 96 ? -14.518 11.177 -0.201 1.00 82.12 96 ARG A CA 1
ATOM 825 C C . ARG A 1 96 ? -14.380 9.710 0.165 1.00 82.12 96 ARG A C 1
ATOM 827 O O . ARG A 1 96 ? -14.579 8.902 -0.725 1.00 82.12 96 ARG A O 1
ATOM 834 N N . LEU A 1 97 ? -14.046 9.355 1.399 1.00 82.50 97 LEU A N 1
ATOM 835 C CA . LEU A 1 97 ? -13.984 7.974 1.884 1.00 82.50 97 LEU A CA 1
ATOM 836 C C . LEU A 1 97 ? -14.386 7.932 3.366 1.00 82.50 97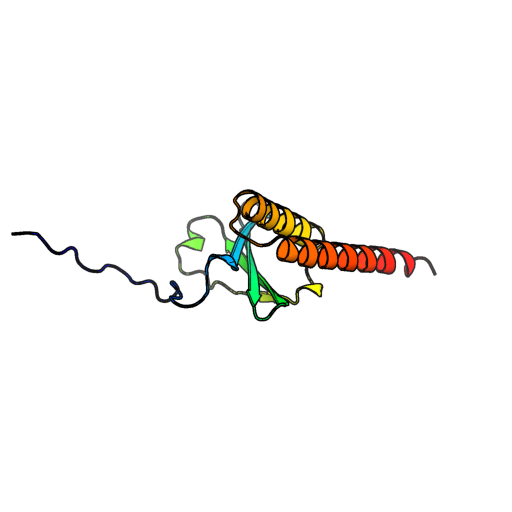 LEU A C 1
ATOM 838 O O . LEU A 1 97 ? -14.236 8.957 4.033 1.00 82.50 97 LEU A O 1
ATOM 842 N N . PRO A 1 98 ? -14.923 6.803 3.861 1.00 86.62 98 PRO A N 1
ATOM 843 C CA . PRO A 1 98 ? -15.144 6.579 5.288 1.00 86.62 98 PRO A CA 1
ATOM 844 C C . PRO A 1 98 ? -13.818 6.407 6.044 1.00 86.62 98 PRO A C 1
ATOM 846 O O . PRO A 1 98 ? -12.798 6.059 5.449 1.00 86.62 98 PRO A O 1
ATOM 849 N N . TRP A 1 99 ? -13.852 6.648 7.358 1.00 86.56 99 TRP A N 1
ATOM 8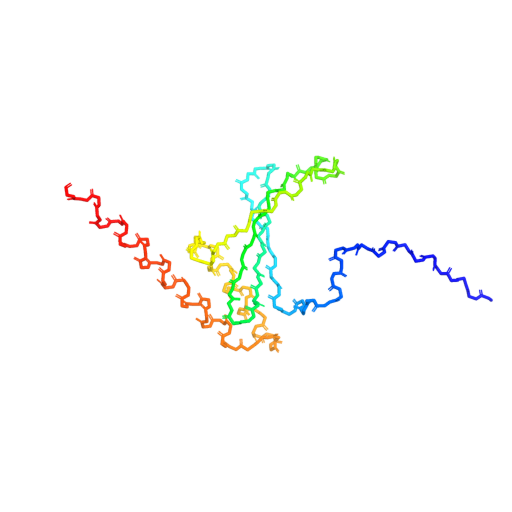50 C CA . TRP A 1 99 ? -12.698 6.473 8.249 1.00 86.56 99 TRP A CA 1
ATOM 851 C C . TRP A 1 99 ? -12.249 5.011 8.357 1.00 86.56 99 TRP A C 1
ATOM 853 O O . TRP A 1 99 ? -11.053 4.754 8.390 1.00 86.56 99 TRP A O 1
ATOM 863 N N . GLU A 1 100 ? -13.189 4.065 8.278 1.00 87.19 100 GLU A N 1
ATOM 864 C CA . GLU A 1 100 ? -12.930 2.615 8.299 1.00 87.19 100 GLU A CA 1
ATOM 865 C C . GLU A 1 100 ? -11.834 2.187 7.305 1.00 87.19 100 GLU A C 1
ATOM 867 O O . GLU A 1 100 ? -11.051 1.285 7.573 1.00 87.19 100 GLU A O 1
ATOM 872 N N . HIS A 1 101 ? -11.725 2.860 6.152 1.00 84.12 101 HIS A N 1
ATOM 873 C CA . HIS A 1 101 ? -10.686 2.553 5.159 1.00 84.12 101 HIS A CA 1
ATOM 874 C C . HIS A 1 101 ? -9.280 2.927 5.624 1.00 84.12 101 HIS A C 1
ATOM 876 O O . HIS A 1 101 ? -8.315 2.336 5.155 1.00 84.12 101 HIS A O 1
ATOM 882 N N . VAL A 1 102 ? -9.155 3.930 6.491 1.00 87.12 102 VAL A N 1
ATOM 883 C CA . VAL A 1 102 ? -7.878 4.305 7.107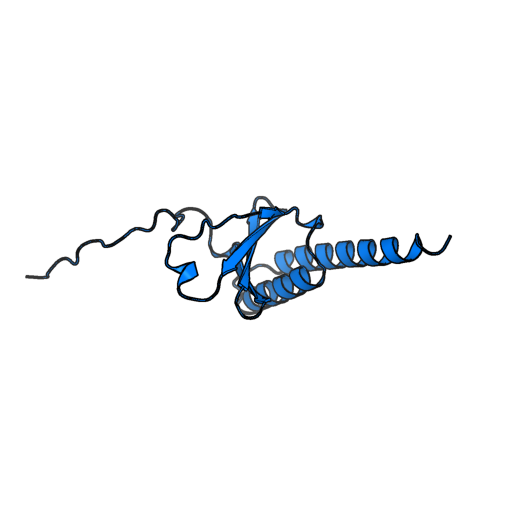 1.00 87.12 102 VAL A CA 1
ATOM 884 C C . VAL A 1 102 ? -7.507 3.270 8.164 1.00 87.12 102 VAL A C 1
ATOM 886 O O . VAL A 1 102 ? -6.376 2.802 8.159 1.00 87.12 102 VAL A O 1
ATOM 889 N N . GLU A 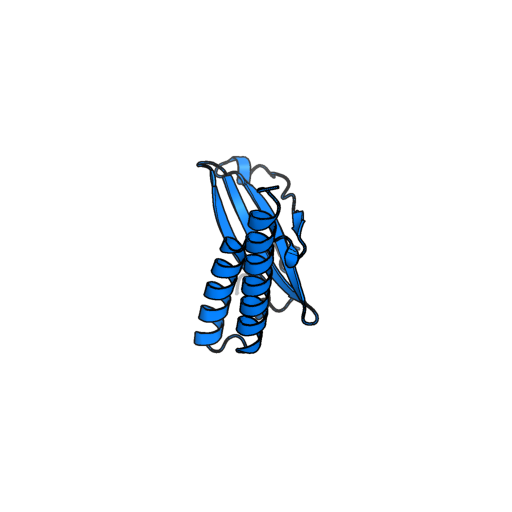1 103 ? -8.468 2.853 8.993 1.00 90.12 103 GLU A N 1
ATOM 890 C CA . GLU A 1 103 ? -8.252 1.850 10.046 1.00 90.12 103 GLU A CA 1
ATOM 891 C C . GLU A 1 103 ? -7.831 0.492 9.481 1.00 90.12 103 GLU A C 1
ATOM 893 O O . GLU A 1 103 ? -6.901 -0.122 9.994 1.00 90.12 103 GLU A O 1
ATOM 898 N N . GLU A 1 104 ? -8.452 0.045 8.384 1.00 87.56 104 GLU A N 1
ATOM 899 C CA . GLU A 1 104 ? -8.044 -1.182 7.690 1.00 87.56 104 GLU A CA 1
ATOM 900 C C . GLU A 1 104 ? -6.574 -1.124 7.246 1.00 87.56 104 GLU A C 1
ATOM 902 O O . GLU A 1 104 ? -5.844 -2.103 7.385 1.00 87.56 104 GLU A O 1
ATOM 907 N N . VAL A 1 105 ? -6.119 0.021 6.728 1.00 87.62 105 VAL A N 1
ATOM 908 C CA . VAL A 1 105 ? -4.724 0.179 6.294 1.00 87.62 105 VAL A CA 1
ATOM 909 C C . VAL A 1 105 ? -3.777 0.332 7.482 1.00 87.62 105 VAL A C 1
ATOM 911 O O . VAL A 1 105 ? -2.693 -0.239 7.451 1.00 87.62 105 VAL A O 1
ATOM 914 N N . ASP A 1 106 ? -4.180 1.019 8.551 1.00 89.06 106 ASP A N 1
ATOM 915 C CA . ASP A 1 106 ? -3.395 1.103 9.790 1.00 89.06 106 ASP A CA 1
ATOM 916 C C . ASP A 1 106 ? -3.222 -0.290 10.444 1.00 89.06 106 ASP A C 1
ATOM 918 O O . ASP A 1 106 ? -2.141 -0.611 10.952 1.00 89.06 106 ASP A O 1
ATOM 922 N N . ALA A 1 107 ? -4.234 -1.163 10.357 1.00 89.50 107 ALA A N 1
ATOM 923 C CA . ALA A 1 107 ? -4.135 -2.558 10.791 1.00 89.50 107 ALA A CA 1
ATOM 924 C C . ALA A 1 107 ? -3.141 -3.362 9.932 1.00 89.50 107 ALA A C 1
ATOM 926 O O . ALA A 1 107 ? -2.309 -4.087 10.476 1.00 89.50 107 ALA A O 1
ATOM 927 N N . LEU A 1 108 ? -3.168 -3.186 8.604 1.00 86.06 108 LEU A N 1
ATOM 928 C CA . LEU A 1 108 ? -2.189 -3.807 7.700 1.00 86.06 108 LEU A CA 1
ATOM 929 C C . LEU A 1 108 ? -0.758 -3.328 7.985 1.00 86.06 108 LEU A C 1
ATOM 931 O O . LEU A 1 108 ? 0.166 -4.138 7.975 1.00 86.06 108 LEU A O 1
ATOM 935 N N . ILE A 1 109 ? -0.566 -2.035 8.272 1.00 88.38 109 ILE A N 1
ATOM 936 C CA . ILE A 1 109 ? 0.747 -1.470 8.627 1.00 88.38 109 ILE A CA 1
ATOM 937 C C . ILE A 1 109 ? 1.267 -2.095 9.919 1.00 88.38 109 ILE A C 1
ATOM 939 O O . ILE A 1 109 ? 2.430 -2.485 9.978 1.00 88.38 109 ILE A O 1
ATOM 943 N N . THR A 1 110 ? 0.420 -2.196 10.945 1.00 87.75 110 THR A N 1
ATOM 944 C CA . THR A 1 110 ? 0.797 -2.806 12.228 1.00 87.75 110 THR A CA 1
ATOM 945 C C . THR A 1 110 ? 1.202 -4.267 12.032 1.00 87.75 110 THR A C 1
ATOM 947 O O . THR A 1 110 ? 2.299 -4.648 12.429 1.00 87.75 110 THR A O 1
ATOM 950 N N . ALA A 1 111 ? 0.396 -5.048 11.307 1.00 87.25 111 ALA A N 1
ATOM 951 C CA . ALA A 1 111 ? 0.702 -6.446 11.004 1.00 87.25 111 ALA A CA 1
ATOM 952 C C . ALA A 1 111 ? 1.973 -6.617 10.147 1.00 87.25 111 ALA A C 1
ATOM 954 O O . ALA A 1 111 ? 2.691 -7.607 10.271 1.00 87.25 111 ALA A O 1
ATOM 955 N N . ALA A 1 112 ? 2.272 -5.676 9.247 1.00 85.88 112 ALA A N 1
ATOM 956 C CA . ALA A 1 112 ? 3.528 -5.673 8.500 1.00 85.88 112 ALA A CA 1
ATOM 957 C C . ALA A 1 112 ? 4.732 -5.367 9.407 1.00 85.88 112 ALA A C 1
ATOM 959 O O . ALA A 1 112 ? 5.719 -6.093 9.361 1.00 85.88 112 ALA A O 1
ATOM 960 N N . LYS A 1 113 ? 4.617 -4.374 10.298 1.00 85.06 113 LYS A N 1
ATOM 961 C CA . LYS A 1 113 ? 5.668 -4.025 11.269 1.00 85.06 113 LYS A CA 1
ATOM 962 C C . LYS A 1 113 ? 5.971 -5.161 12.244 1.00 85.06 113 LYS A C 1
ATOM 964 O O . LYS A 1 113 ? 7.134 -5.394 12.551 1.00 85.06 113 LYS A O 1
ATOM 969 N N . GLU A 1 114 ? 4.949 -5.873 12.713 1.00 84.94 114 GLU A N 1
ATOM 970 C CA . GLU A 1 114 ? 5.123 -7.036 13.593 1.00 84.94 114 GLU A CA 1
ATOM 971 C C . GLU A 1 114 ? 5.878 -8.175 12.898 1.00 84.94 114 GLU A C 1
ATOM 973 O O . GLU A 1 114 ? 6.752 -8.790 13.502 1.00 84.94 114 GLU A O 1
ATOM 978 N N . ARG A 1 115 ? 5.604 -8.422 11.611 1.00 80.44 115 ARG A N 1
ATOM 979 C CA . ARG A 1 115 ? 6.326 -9.437 10.825 1.00 80.44 115 ARG A CA 1
ATOM 980 C C . ARG A 1 115 ? 7.785 -9.063 10.586 1.00 80.44 115 ARG A C 1
ATOM 982 O O . ARG A 1 115 ? 8.659 -9.915 10.745 1.00 80.44 115 ARG A O 1
ATOM 989 N N . ASP A 1 116 ? 8.054 -7.802 10.260 1.00 78.50 116 ASP A N 1
ATOM 990 C CA . ASP A 1 116 ? 9.426 -7.304 10.105 1.00 78.50 116 ASP A CA 1
ATOM 991 C C . ASP A 1 116 ? 10.204 -7.408 11.434 1.00 78.50 116 ASP A C 1
ATOM 993 O O . ASP A 1 116 ? 11.361 -7.834 11.459 1.00 78.50 116 ASP A O 1
ATOM 997 N N . ALA A 1 117 ? 9.551 -7.091 12.560 1.00 76.19 117 ALA A N 1
ATOM 998 C CA . ALA A 1 117 ? 10.141 -7.205 13.894 1.00 76.19 117 ALA A CA 1
ATOM 999 C C . ALA A 1 117 ? 10.426 -8.665 14.292 1.00 76.19 117 ALA A C 1
ATOM 1001 O O . ALA A 1 117 ? 11.485 -8.952 14.851 1.00 76.19 117 ALA A O 1
ATOM 1002 N N . GLN A 1 118 ? 9.519 -9.592 13.966 1.00 70.00 118 GLN A N 1
ATOM 1003 C CA . GLN A 1 118 ? 9.703 -11.017 14.248 1.00 70.00 118 GLN A CA 1
ATOM 1004 C C . GLN A 1 118 ? 10.867 -11.604 13.443 1.00 70.00 118 GLN A C 1
ATOM 1006 O O . GLN A 1 118 ? 11.707 -12.302 13.996 1.00 70.00 118 GLN A O 1
ATOM 1011 N N . THR A 1 119 ? 10.975 -11.241 12.164 1.00 65.00 119 THR A N 1
ATOM 1012 C CA . THR A 1 119 ? 12.061 -11.700 11.281 1.00 65.00 119 THR A CA 1
ATOM 1013 C C . THR A 1 119 ? 13.446 -11.280 11.792 1.00 65.00 119 THR A C 1
ATOM 1015 O O . THR A 1 119 ? 14.417 -11.992 11.578 1.00 65.00 119 THR A O 1
ATOM 1018 N N . SER A 1 120 ? 13.538 -10.163 12.522 1.00 61.44 120 SER A N 1
ATOM 1019 C CA . SER A 1 120 ? 14.805 -9.671 13.087 1.00 61.44 120 SER A CA 1
ATOM 1020 C C . SER A 1 120 ? 15.234 -10.393 14.374 1.00 61.44 120 SER A C 1
ATOM 1022 O O . SER A 1 120 ? 16.355 -10.193 14.827 1.00 61.44 120 SER A O 1
ATOM 1024 N N . SER A 1 121 ? 14.351 -11.187 14.992 1.00 60.19 121 SER A N 1
ATOM 1025 C CA . SER A 1 121 ? 14.620 -11.852 16.280 1.00 60.19 121 SER A CA 1
ATOM 1026 C C . SER A 1 121 ? 15.066 -13.312 16.130 1.00 60.19 121 SER A C 1
ATOM 1028 O O . SER A 1 121 ? 15.606 -13.873 17.074 1.00 60.19 121 SER A O 1
ATOM 1030 N N . ASP A 1 122 ? 14.861 -13.915 14.956 1.00 57.19 122 ASP A N 1
ATOM 1031 C CA . ASP A 1 122 ? 15.191 -15.319 14.661 1.00 57.19 122 ASP A CA 1
ATOM 1032 C C . ASP A 1 122 ? 16.606 -15.505 14.045 1.00 57.19 122 ASP A C 1
ATOM 1034 O O . ASP A 1 122 ? 17.028 -16.634 13.816 1.00 57.19 122 ASP A O 1
ATOM 1038 N N . GLU A 1 123 ? 17.366 -14.430 13.779 1.00 57.31 123 GLU A N 1
ATOM 1039 C CA . GLU A 1 123 ? 18.731 -14.491 13.198 1.00 57.31 123 GLU A CA 1
ATOM 1040 C C . GLU A 1 123 ? 19.884 -14.482 14.235 1.00 57.31 123 GLU A C 1
ATOM 1042 O O . GLU A 1 123 ? 21.050 -14.504 13.841 1.00 57.31 123 GLU A O 1
ATOM 1047 N N . GLU A 1 124 ? 19.600 -14.473 15.545 1.00 51.56 124 GLU A N 1
ATOM 1048 C CA . GLU A 1 124 ? 20.620 -14.446 16.620 1.00 51.56 124 GLU A CA 1
ATOM 1049 C C . GLU A 1 124 ? 20.795 -15.770 17.407 1.00 51.56 124 GLU A C 1
ATOM 1051 O O . GLU A 1 124 ? 21.291 -15.738 18.536 1.00 51.56 124 GLU A O 1
ATOM 1056 N N . GLU A 1 125 ? 20.457 -16.940 16.842 1.00 42.88 125 GLU A N 1
ATOM 1057 C CA . GLU A 1 125 ? 20.738 -18.252 17.482 1.00 42.88 125 GLU A CA 1
ATOM 1058 C C . GLU A 1 125 ? 21.805 -19.097 16.763 1.00 42.88 125 GLU A C 1
ATOM 1060 O O . GLU A 1 125 ? 21.681 -19.338 15.538 1.00 42.88 125 GLU A O 1
#